Protein AF-A0A564QB45-F1 (afdb_monomer)

Sequence (124 aa):
MNNVVITDTLPDDARFMSASDGGVYDEPTHTVTWDIGTVPGGATSCVTMKVLVETGAEETTLTNCATIESDKTEPAEACIDTLVCEPYPTPVGHEPVPALTPLGMMLLIGLLAVAGFVVLRRKE

Secondary structure (DSSP, 8-state):
--SEEEEEEPPTTEEEEEESTT-EEETTTTEEEEEEE---TT------EEEEEPTT-TTPEEEEEEEEE-SSS--EEEEEEEE-PPPPPP-----------HHHHHHHHHHHHHHHHHHTT---

Nearest PDB structures (foldseek):
  4o8q-assembly2_B  TM=4.647E-01  e=6.363E-01  Bos taurus
  5jp2-assembly2_B  TM=4.625E-01  e=6.010E-01  Danio rerio
  2ha1-assembly1_A  TM=4.160E-01  e=5.572E+00  Homo sapiens
  8i4t-assembly1_S  TM=2.513E-01  e=7.848E+00  Severe fever with thrombocytopenia syndrome virus

pLDDT: mean 82.34, std 18.86, range [42.56, 98.75]

Solvent-accessible surface area (backbone atoms only — not comparable to full-atom values): 7691 Å² total; per-residue (Å²): 82,43,65,28,35,38,42,33,49,56,42,92,59,41,41,86,71,51,52,42,93,77,36,44,74,40,77,94,73,43,27,37,37,31,83,66,34,70,48,61,86,93,65,85,88,85,80,52,75,44,66,45,74,45,89,88,45,56,80,34,73,50,61,42,47,39,36,40,38,41,82,81,51,78,71,47,76,53,72,49,78,42,76,35,70,68,76,79,75,73,80,77,76,71,70,80,76,82,66,72,46,78,69,58,55,50,58,60,57,53,61,58,56,60,59,61,62,66,66,75,76,75,77,135

Foldseek 3Di:
DFQKKKKKAFDPQKAWDDKPDPWDADPVRSMTMDRPGDDDPPDDDDMDTDIDGHPPCAQHKTKIKMWIDDPPDDIDMDIDIDHHHDDDPDPPPDPPPPDCDPVNVVVVVVVVVVVVVVVPPDDD

Radius of gyration: 31.46 Å; Cα contacts (8 Å, |Δi|>4): 173; chains: 1; bounding box: 39×25×101 Å

Structure (mmCIF, N/CA/C/O backbone):
data_AF-A0A564QB45-F1
#
_entry.id   AF-A0A564QB45-F1
#
loop_
_atom_site.group_PDB
_atom_site.id
_atom_site.type_symbol
_atom_site.label_atom_id
_atom_site.label_alt_id
_atom_site.label_comp_id
_atom_site.label_asym_id
_atom_site.label_entity_id
_atom_site.label_seq_id
_atom_site.pdbx_PDB_ins_code
_atom_site.Cartn_x
_atom_site.Cartn_y
_atom_site.Cartn_z
_atom_site.occupancy
_atom_site.B_iso_or_equiv
_atom_site.auth_seq_id
_atom_site.auth_comp_id
_atom_site.auth_asym_id
_atom_site.auth_atom_id
_atom_site.pdbx_PDB_model_num
ATOM 1 N N . MET A 1 1 ? 14.406 -5.062 -15.374 1.00 81.62 1 MET A N 1
ATOM 2 C CA . MET A 1 1 ? 12.948 -5.278 -15.356 1.00 81.62 1 MET A CA 1
ATOM 3 C C . MET A 1 1 ? 12.305 -3.976 -15.777 1.00 81.62 1 MET A C 1
ATOM 5 O O . MET A 1 1 ? 12.784 -2.950 -15.309 1.00 81.62 1 MET A O 1
ATOM 9 N N . ASN A 1 2 ? 11.335 -3.985 -16.689 1.00 91.94 2 ASN A N 1
ATOM 10 C CA . ASN A 1 2 ? 10.695 -2.753 -17.151 1.00 91.94 2 ASN A CA 1
ATOM 11 C C . ASN A 1 2 ? 9.238 -2.732 -16.685 1.00 91.94 2 ASN A C 1
ATOM 13 O O . ASN A 1 2 ? 8.697 -3.768 -16.300 1.00 91.94 2 ASN A O 1
ATOM 17 N N . ASN A 1 3 ? 8.623 -1.549 -16.739 1.00 94.19 3 ASN A N 1
ATOM 18 C CA . ASN A 1 3 ? 7.231 -1.319 -16.350 1.00 94.19 3 ASN A CA 1
ATOM 19 C C . ASN A 1 3 ? 6.900 -1.938 -14.986 1.00 94.19 3 ASN A C 1
ATOM 21 O O . ASN A 1 3 ? 5.893 -2.619 -14.838 1.00 94.19 3 ASN A O 1
ATOM 25 N N . VAL A 1 4 ? 7.804 -1.761 -14.022 1.00 96.19 4 VAL A N 1
ATOM 26 C CA . VAL A 1 4 ? 7.603 -2.240 -12.661 1.00 96.19 4 VAL A CA 1
ATOM 27 C C . VAL A 1 4 ? 6.589 -1.335 -11.984 1.00 96.19 4 VAL A C 1
ATOM 29 O O . VAL A 1 4 ? 6.804 -0.121 -11.918 1.00 96.19 4 VAL A O 1
ATOM 32 N N . VAL A 1 5 ? 5.516 -1.935 -11.484 1.00 97.62 5 VAL A N 1
ATOM 33 C CA . VAL A 1 5 ? 4.441 -1.247 -10.769 1.00 97.62 5 VAL A CA 1
ATOM 34 C C . VAL A 1 5 ? 4.190 -1.979 -9.459 1.00 97.62 5 VAL A C 1
ATOM 36 O O . VAL A 1 5 ? 4.173 -3.209 -9.437 1.00 97.62 5 VAL A O 1
ATOM 39 N N . ILE A 1 6 ? 4.033 -1.226 -8.372 1.00 98.31 6 ILE A N 1
ATOM 40 C CA . ILE A 1 6 ? 3.569 -1.751 -7.083 1.00 98.31 6 ILE A CA 1
ATOM 41 C C . ILE A 1 6 ? 2.169 -1.204 -6.835 1.00 98.31 6 ILE A C 1
ATOM 43 O O . ILE A 1 6 ? 1.966 0.004 -6.941 1.00 98.31 6 ILE A O 1
ATOM 47 N N . THR A 1 7 ? 1.233 -2.073 -6.478 1.00 98.50 7 THR A N 1
ATOM 48 C CA . THR A 1 7 ? -0.139 -1.719 -6.098 1.00 98.50 7 THR A CA 1
ATOM 49 C C . THR A 1 7 ? -0.453 -2.273 -4.718 1.00 98.50 7 THR A C 1
ATOM 51 O O . THR A 1 7 ? -0.163 -3.437 -4.444 1.00 98.50 7 THR A O 1
ATOM 54 N N . ASP A 1 8 ? -1.059 -1.457 -3.865 1.00 98.50 8 ASP A N 1
ATOM 55 C CA . ASP A 1 8 ? -1.419 -1.824 -2.495 1.00 98.50 8 ASP A CA 1
ATOM 56 C C . ASP A 1 8 ? -2.798 -1.246 -2.153 1.00 98.50 8 ASP A C 1
ATOM 58 O O . ASP A 1 8 ? -2.977 -0.024 -2.137 1.00 98.50 8 ASP A O 1
ATOM 62 N N . THR A 1 9 ? -3.783 -2.121 -1.948 1.00 98.31 9 THR A N 1
ATOM 63 C CA . THR A 1 9 ? -5.147 -1.736 -1.565 1.00 98.31 9 THR A CA 1
ATOM 64 C C . THR A 1 9 ? -5.257 -1.755 -0.049 1.00 98.31 9 THR A C 1
ATOM 66 O O . THR A 1 9 ? -5.088 -2.800 0.578 1.00 98.31 9 THR A O 1
ATOM 69 N N . LEU A 1 10 ? -5.566 -0.597 0.535 1.00 97.19 10 LEU A N 1
ATOM 70 C CA . LEU A 1 10 ? -5.664 -0.453 1.980 1.00 97.19 10 LEU A CA 1
ATOM 71 C C . LEU A 1 10 ? -6.872 -1.245 2.506 1.00 97.19 10 LEU A C 1
ATOM 73 O O . LEU A 1 10 ? -7.941 -1.210 1.885 1.00 97.19 10 LEU A O 1
ATOM 77 N N . PRO A 1 11 ? -6.752 -1.8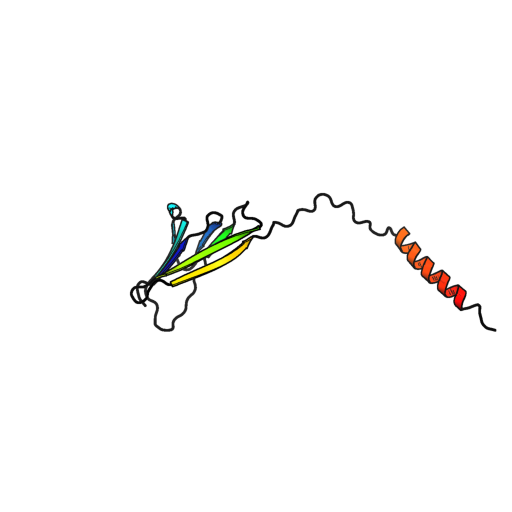94 3.677 1.00 95.38 11 PRO A N 1
ATOM 78 C CA . PRO A 1 11 ? -7.902 -2.473 4.360 1.00 95.38 11 PRO A CA 1
ATOM 79 C C . PRO A 1 11 ? -8.909 -1.383 4.750 1.00 95.38 11 PRO A C 1
ATOM 81 O O . PRO A 1 11 ? -8.519 -0.247 5.016 1.00 95.38 11 PRO A O 1
ATOM 84 N N . ASP A 1 12 ? -10.194 -1.738 4.821 1.00 92.81 12 ASP A N 1
ATOM 85 C CA . ASP A 1 12 ? -11.300 -0.792 5.061 1.00 92.81 12 ASP A CA 1
ATOM 86 C C . ASP A 1 12 ? -11.127 0.035 6.348 1.00 92.81 12 ASP A C 1
ATOM 88 O O . ASP A 1 12 ? -11.484 1.211 6.394 1.00 92.81 12 ASP A O 1
ATOM 92 N N . ASP A 1 13 ? -10.519 -0.557 7.377 1.00 93.62 13 ASP A N 1
ATOM 93 C CA . ASP A 1 13 ? -10.263 0.080 8.672 1.00 93.62 13 ASP A CA 1
ATOM 94 C C . ASP A 1 13 ? -8.959 0.907 8.706 1.00 93.62 13 ASP A C 1
ATOM 96 O O . ASP A 1 13 ? -8.430 1.219 9.777 1.00 93.62 13 ASP A O 1
ATOM 100 N N . ALA A 1 14 ? -8.396 1.260 7.547 1.00 94.69 14 ALA A N 1
ATOM 101 C CA . ALA A 1 14 ? -7.195 2.080 7.439 1.00 94.69 14 ALA 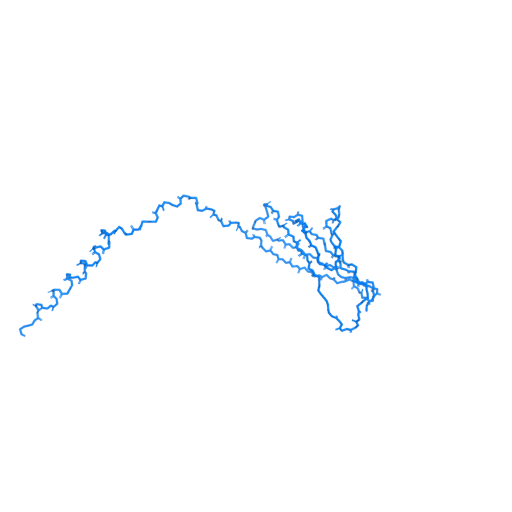A CA 1
ATOM 102 C C . ALA A 1 14 ? -7.391 3.258 6.483 1.00 94.69 14 ALA A C 1
ATOM 104 O O . ALA A 1 1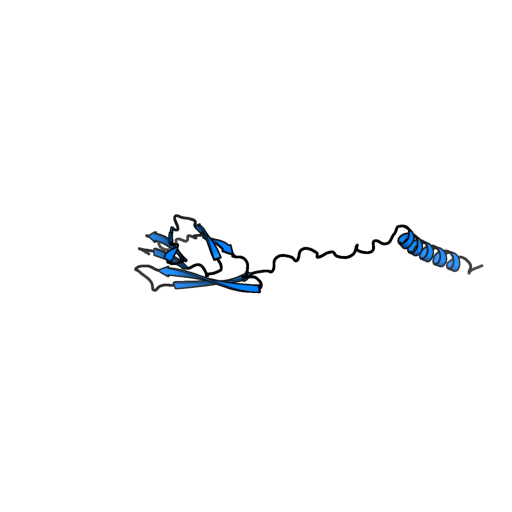4 ? -7.784 3.099 5.338 1.00 94.69 14 ALA A O 1
ATOM 105 N N . ARG A 1 15 ? -7.008 4.459 6.914 1.00 95.88 15 ARG A N 1
ATOM 106 C CA . ARG A 1 15 ? -7.042 5.670 6.095 1.00 95.88 15 ARG A CA 1
ATOM 107 C C . ARG A 1 15 ? -5.663 6.041 5.582 1.00 95.88 15 ARG A C 1
ATOM 109 O O . ARG A 1 15 ? -4.714 6.177 6.359 1.00 95.88 15 ARG A O 1
ATOM 116 N N . PHE A 1 16 ? -5.561 6.320 4.287 1.00 97.94 16 PHE A N 1
ATOM 117 C CA . PHE A 1 16 ? -4.328 6.819 3.685 1.00 97.94 16 PHE A CA 1
ATOM 118 C C . PHE A 1 16 ? -3.850 8.131 4.336 1.00 97.94 16 PHE A C 1
ATOM 120 O O . PHE A 1 16 ? -4.624 9.075 4.530 1.00 97.94 16 PHE A O 1
ATOM 127 N N . MET A 1 17 ? -2.551 8.209 4.652 1.00 98.12 17 MET A N 1
ATOM 128 C CA . MET A 1 17 ? -1.904 9.450 5.097 1.00 98.12 17 MET A CA 1
ATOM 129 C C . MET A 1 17 ? -0.859 9.956 4.108 1.00 98.12 17 MET A C 1
ATOM 131 O O . MET A 1 17 ? -0.830 11.146 3.799 1.00 98.12 17 MET A O 1
ATOM 135 N N . SER A 1 18 ? 0.047 9.084 3.663 1.00 98.38 18 SER A N 1
ATOM 136 C CA . SER A 1 18 ? 1.130 9.464 2.751 1.00 98.38 18 SER A CA 1
ATOM 137 C C . SER A 1 18 ? 1.798 8.245 2.129 1.00 98.38 18 SER A C 1
ATOM 139 O O . SER A 1 18 ? 1.926 7.220 2.799 1.00 98.38 18 SER A O 1
ATOM 141 N N . ALA A 1 19 ? 2.347 8.411 0.928 1.00 98.19 19 ALA A N 1
ATOM 142 C CA . ALA A 1 19 ? 3.239 7.456 0.279 1.00 98.19 19 ALA A CA 1
ATOM 143 C C . ALA A 1 19 ? 4.576 8.124 -0.076 1.00 98.19 19 ALA A C 1
ATOM 145 O O . ALA A 1 19 ? 4.623 9.320 -0.374 1.00 98.19 19 ALA A O 1
ATOM 146 N N . SER A 1 20 ? 5.668 7.361 -0.022 1.00 98.19 20 SER A N 1
ATOM 147 C CA . SER A 1 20 ? 6.977 7.796 -0.516 1.00 98.19 20 SER A CA 1
ATOM 148 C C . SER A 1 20 ? 7.066 7.675 -2.040 1.00 98.19 20 SER A C 1
ATOM 150 O O . SER A 1 20 ? 6.197 7.080 -2.675 1.00 98.19 20 SER A O 1
ATOM 152 N N . ASP A 1 21 ? 8.124 8.251 -2.618 1.00 96.75 21 ASP A N 1
ATOM 153 C CA . ASP A 1 21 ? 8.575 7.984 -3.994 1.00 96.75 21 ASP A CA 1
ATOM 154 C C . ASP A 1 21 ? 7.499 8.146 -5.076 1.00 96.75 21 ASP A C 1
ATOM 156 O O . ASP A 1 21 ? 7.485 7.437 -6.077 1.00 96.75 21 ASP A O 1
ATOM 160 N N . GLY A 1 22 ? 6.595 9.109 -4.873 1.00 96.19 22 GLY A N 1
ATOM 161 C CA . GLY A 1 22 ? 5.562 9.453 -5.846 1.00 96.19 22 GL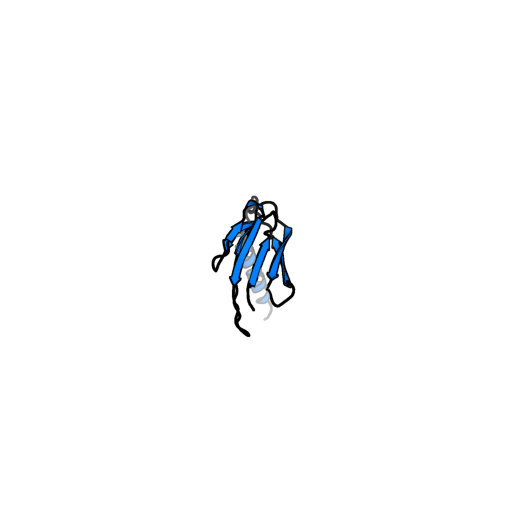Y A CA 1
ATOM 162 C C . GLY A 1 22 ? 4.373 8.497 -5.887 1.00 96.19 22 GLY A C 1
ATOM 163 O O . GLY A 1 22 ? 3.626 8.552 -6.858 1.00 96.19 22 GLY A O 1
ATOM 164 N N . GLY A 1 23 ? 4.176 7.657 -4.864 1.00 98.12 23 GLY A N 1
ATOM 165 C CA . GLY A 1 23 ? 2.984 6.815 -4.760 1.00 98.12 23 GLY A CA 1
ATOM 166 C C . GLY A 1 23 ? 1.696 7.636 -4.834 1.00 98.12 23 GLY A C 1
ATOM 167 O O . GLY A 1 23 ? 1.540 8.633 -4.122 1.00 98.12 23 GLY A O 1
ATOM 168 N N . VAL A 1 24 ? 0.783 7.219 -5.707 1.00 98.62 24 VAL A N 1
ATOM 169 C CA . VAL A 1 24 ? -0.484 7.902 -5.979 1.00 98.62 24 VAL A CA 1
ATOM 170 C C . VAL A 1 24 ? -1.614 7.118 -5.334 1.00 98.62 24 VAL A C 1
ATOM 172 O O . VAL A 1 24 ? -1.799 5.945 -5.638 1.00 98.62 24 VAL A O 1
ATOM 175 N N . TYR A 1 25 ? -2.360 7.777 -4.452 1.00 98.69 25 TYR A N 1
ATOM 176 C CA . TYR A 1 25 ? -3.552 7.218 -3.824 1.00 98.69 25 TYR A CA 1
ATOM 177 C C . TYR A 1 25 ? -4.803 7.526 -4.651 1.00 98.69 25 TYR A C 1
ATOM 179 O O . TYR A 1 25 ? -5.056 8.687 -4.982 1.00 98.69 25 TYR A O 1
ATOM 187 N N . ASP A 1 26 ? -5.583 6.489 -4.944 1.00 98.62 26 ASP A N 1
ATOM 188 C CA . ASP A 1 26 ? -6.900 6.558 -5.565 1.00 98.62 26 ASP A CA 1
ATOM 189 C C . ASP A 1 26 ? -7.973 6.230 -4.516 1.00 98.62 26 ASP A C 1
ATOM 191 O O . ASP A 1 26 ? -8.110 5.094 -4.063 1.00 98.62 26 ASP A O 1
ATOM 195 N N . GLU A 1 27 ? -8.724 7.253 -4.106 1.00 97.62 27 GLU A N 1
ATOM 196 C CA . GLU A 1 27 ? -9.770 7.134 -3.084 1.00 97.62 27 GLU A CA 1
ATOM 197 C C . GLU A 1 27 ? -10.921 6.189 -3.488 1.00 97.62 27 GLU A C 1
ATOM 199 O O . GLU A 1 27 ? -11.321 5.383 -2.650 1.00 97.62 27 GLU A O 1
ATOM 204 N N . PRO A 1 28 ? -11.436 6.200 -4.738 1.00 97.94 28 PRO A N 1
ATOM 205 C CA . PRO A 1 28 ? -12.503 5.282 -5.154 1.00 97.94 28 PRO A CA 1
ATOM 206 C C . PRO A 1 28 ? -12.161 3.794 -5.034 1.00 97.94 28 PRO A C 1
ATOM 208 O O . PRO A 1 28 ? -13.043 2.990 -4.739 1.00 97.94 28 PRO A O 1
ATOM 211 N N . THR A 1 29 ? -10.910 3.424 -5.304 1.00 97.94 29 THR A N 1
ATOM 212 C CA . THR A 1 29 ? -10.433 2.033 -5.230 1.00 97.94 29 THR A CA 1
ATOM 213 C C . THR A 1 29 ? -9.683 1.726 -3.939 1.00 97.94 29 THR A C 1
ATOM 215 O O . THR A 1 29 ? -9.220 0.601 -3.764 1.00 97.94 29 THR A O 1
ATOM 218 N N . HIS A 1 30 ? -9.538 2.710 -3.050 1.00 98.00 30 HIS A N 1
ATOM 219 C CA . HIS A 1 30 ? -8.789 2.603 -1.802 1.00 98.00 30 HIS A CA 1
ATOM 220 C C . HIS A 1 30 ? -7.355 2.069 -1.993 1.00 98.00 30 HIS A C 1
ATOM 222 O O . HIS A 1 30 ? -6.845 1.301 -1.182 1.00 98.00 30 HIS A O 1
ATOM 228 N N . THR A 1 31 ? -6.702 2.444 -3.098 1.00 98.50 31 THR A N 1
ATOM 229 C CA . THR A 1 31 ? -5.454 1.813 -3.557 1.00 98.50 31 THR A CA 1
ATOM 230 C C . THR A 1 31 ? -4.345 2.836 -3.768 1.00 98.50 31 THR A C 1
ATOM 232 O O . THR A 1 31 ? -4.572 3.915 -4.313 1.00 98.50 31 THR A O 1
ATOM 235 N N . VAL A 1 32 ? -3.120 2.493 -3.367 1.00 98.75 32 VAL A N 1
ATOM 236 C CA . VAL A 1 32 ? -1.906 3.244 -3.698 1.00 98.75 32 VAL A CA 1
ATOM 237 C C . VAL A 1 32 ? -1.127 2.522 -4.784 1.00 98.75 32 VAL A C 1
ATOM 239 O O . VAL A 1 32 ? -0.899 1.318 -4.707 1.00 98.75 32 VAL A O 1
ATOM 242 N N . THR A 1 33 ? -0.704 3.276 -5.796 1.00 98.62 33 THR A N 1
ATOM 243 C CA . THR A 1 33 ? 0.100 2.772 -6.913 1.00 98.62 33 THR A CA 1
ATOM 244 C C . THR A 1 33 ? 1.437 3.502 -6.993 1.00 98.62 33 THR A C 1
ATOM 246 O O . THR A 1 33 ? 1.480 4.733 -6.950 1.00 98.62 33 THR A O 1
ATOM 249 N N . TRP A 1 34 ? 2.527 2.751 -7.153 1.00 98.62 34 TRP A N 1
ATOM 250 C CA . TRP A 1 34 ? 3.856 3.272 -7.468 1.00 98.62 34 TRP A CA 1
ATOM 251 C C . TRP A 1 34 ? 4.306 2.801 -8.848 1.00 98.62 34 TRP A C 1
ATOM 253 O O . TRP A 1 34 ? 4.600 1.621 -9.044 1.00 98.62 34 TRP A O 1
ATOM 263 N N . ASP A 1 35 ? 4.448 3.744 -9.776 1.00 97.19 35 ASP A N 1
ATOM 264 C CA . ASP A 1 35 ? 5.066 3.515 -11.082 1.00 97.19 35 ASP A CA 1
ATOM 265 C C . ASP A 1 35 ? 6.597 3.621 -10.978 1.00 97.19 35 ASP A C 1
ATOM 267 O O . ASP A 1 35 ? 7.187 4.695 -11.107 1.00 97.19 35 ASP A O 1
ATOM 271 N N . ILE A 1 36 ? 7.262 2.487 -10.745 1.00 95.75 36 ILE A N 1
ATOM 272 C CA . ILE A 1 36 ? 8.725 2.410 -10.579 1.00 95.75 36 ILE A CA 1
ATOM 273 C C . ILE A 1 36 ? 9.449 2.462 -11.936 1.00 95.75 36 ILE A C 1
ATOM 275 O O . ILE A 1 36 ? 10.584 2.934 -12.045 1.00 95.75 36 ILE A O 1
ATOM 279 N N . GLY A 1 37 ? 8.807 1.970 -12.998 1.00 94.69 37 GLY A N 1
ATOM 280 C CA . GLY A 1 37 ? 9.363 1.987 -14.346 1.00 94.69 37 GLY A CA 1
ATOM 281 C C . GLY A 1 37 ? 10.457 0.935 -14.537 1.00 94.69 37 GLY A C 1
ATOM 282 O O . GLY A 1 37 ? 10.186 -0.263 -14.514 1.00 94.69 37 GLY A O 1
ATOM 283 N N . THR A 1 38 ? 11.694 1.354 -14.810 1.00 94.62 38 THR A N 1
ATOM 284 C CA . THR A 1 38 ? 12.792 0.416 -15.107 1.00 94.62 38 THR A CA 1
ATOM 285 C C . THR A 1 38 ? 13.684 0.187 -13.894 1.00 94.62 38 THR A C 1
ATOM 287 O O . THR A 1 38 ? 14.310 1.116 -13.392 1.00 94.62 38 THR A O 1
ATOM 290 N N . VAL A 1 39 ? 13.826 -1.075 -13.490 1.00 92.31 39 VAL A N 1
ATOM 291 C CA . VAL A 1 39 ? 14.717 -1.519 -12.411 1.00 92.31 39 VAL A CA 1
ATOM 292 C C . VAL A 1 39 ? 15.905 -2.292 -13.004 1.00 92.31 39 VAL A C 1
ATOM 294 O O . VAL A 1 39 ? 15.700 -3.349 -13.622 1.00 92.31 39 VAL A O 1
ATOM 297 N N . PRO A 1 40 ? 17.151 -1.799 -12.859 1.00 92.00 40 PRO A N 1
ATOM 298 C CA . PRO A 1 40 ? 18.351 -2.517 -13.287 1.00 92.00 40 PRO A CA 1
ATOM 299 C C . PRO A 1 40 ? 18.528 -3.857 -12.563 1.00 92.00 40 PRO A C 1
ATOM 301 O O . PRO A 1 40 ? 18.102 -4.029 -11.423 1.00 92.00 40 PRO A O 1
ATOM 304 N N . GLY A 1 41 ? 19.191 -4.819 -13.209 1.00 90.81 41 GLY A N 1
ATOM 305 C CA . GLY A 1 41 ? 19.471 -6.118 -12.591 1.00 90.81 41 GLY A CA 1
ATOM 306 C C . GLY A 1 41 ? 20.323 -5.979 -11.325 1.00 90.81 41 GLY A C 1
ATOM 307 O O . GLY A 1 41 ? 21.347 -5.300 -11.345 1.00 90.81 41 GLY A O 1
ATOM 308 N N . GLY A 1 42 ? 19.898 -6.624 -10.237 1.00 88.88 42 GLY A N 1
ATOM 309 C CA . GLY A 1 42 ? 20.583 -6.582 -8.940 1.00 88.88 42 GLY A CA 1
ATOM 310 C C . GLY A 1 42 ? 20.368 -5.297 -8.132 1.00 88.88 42 GLY A C 1
ATOM 311 O O . GLY A 1 42 ? 20.945 -5.174 -7.055 1.00 88.88 42 GLY A O 1
ATOM 312 N N . ALA A 1 43 ? 19.562 -4.350 -8.624 1.00 91.50 43 ALA A N 1
ATOM 313 C CA . ALA A 1 43 ? 19.165 -3.178 -7.854 1.00 91.50 43 ALA A CA 1
ATOM 314 C C . ALA A 1 43 ? 18.060 -3.524 -6.845 1.00 91.50 43 ALA A C 1
ATOM 316 O O . ALA A 1 43 ? 17.207 -4.371 -7.110 1.00 91.50 43 ALA A O 1
ATOM 317 N N . THR A 1 44 ? 18.051 -2.804 -5.724 1.00 90.31 44 THR A N 1
ATOM 318 C CA . THR A 1 44 ? 17.027 -2.902 -4.680 1.00 90.31 44 THR A CA 1
ATOM 319 C C . THR A 1 44 ? 16.546 -1.502 -4.329 1.00 90.31 44 THR A C 1
ATOM 321 O O . THR A 1 44 ? 17.356 -0.584 -4.200 1.00 90.31 44 THR A O 1
ATOM 324 N N . SER A 1 45 ? 15.237 -1.347 -4.160 1.00 88.19 45 SER A N 1
ATOM 325 C CA . SER A 1 45 ? 14.608 -0.132 -3.647 1.00 88.19 45 SER A CA 1
ATOM 326 C C . SER A 1 45 ? 13.419 -0.511 -2.770 1.00 88.19 45 SER A C 1
ATOM 328 O O . SER A 1 45 ? 12.905 -1.624 -2.881 1.00 88.19 45 SER A O 1
ATOM 330 N N . CYS A 1 46 ? 12.986 0.417 -1.922 1.00 93.75 46 CYS A N 1
ATOM 331 C CA . CYS A 1 46 ? 11.809 0.265 -1.078 1.00 93.75 46 CYS A CA 1
ATOM 332 C C . CYS A 1 46 ? 10.928 1.503 -1.215 1.00 93.75 46 CYS A C 1
ATOM 334 O O . CYS A 1 46 ? 11.445 2.613 -1.318 1.00 93.75 46 CYS A O 1
ATOM 336 N N . VAL A 1 47 ? 9.617 1.298 -1.133 1.00 97.19 47 VAL A N 1
ATOM 337 C CA . VAL A 1 47 ? 8.625 2.361 -0.953 1.00 97.19 47 VAL A CA 1
ATOM 338 C C . VAL A 1 47 ? 7.957 2.192 0.407 1.00 97.19 47 VAL A C 1
ATOM 340 O O . VAL A 1 47 ? 8.022 1.125 1.017 1.00 97.19 47 VAL A O 1
ATOM 343 N N . THR A 1 48 ? 7.370 3.258 0.935 1.00 96.94 48 THR A N 1
ATOM 344 C CA . THR A 1 48 ? 6.680 3.244 2.228 1.00 96.94 48 THR A CA 1
ATOM 345 C C . THR A 1 48 ? 5.341 3.949 2.109 1.00 96.94 48 THR A C 1
ATOM 347 O O . THR A 1 48 ? 5.256 5.044 1.555 1.00 96.94 48 THR A O 1
ATOM 350 N N . MET A 1 49 ? 4.317 3.360 2.716 1.00 96.88 49 MET A N 1
ATOM 351 C CA . MET A 1 49 ? 3.021 3.983 2.940 1.00 96.88 49 MET A CA 1
ATOM 352 C C . MET A 1 49 ? 2.777 4.144 4.438 1.00 96.88 49 MET A C 1
ATOM 354 O O . MET A 1 49 ? 3.158 3.295 5.242 1.00 96.88 49 MET A O 1
ATOM 358 N N . LYS A 1 50 ? 2.158 5.261 4.816 1.00 97.00 50 LYS A N 1
ATOM 359 C CA . LYS A 1 50 ? 1.651 5.495 6.166 1.00 97.00 50 LYS A CA 1
ATOM 360 C C . LYS A 1 50 ? 0.140 5.574 6.108 1.00 97.00 50 LYS A C 1
ATOM 362 O O . LYS A 1 50 ? -0.410 6.290 5.267 1.00 97.00 50 LYS A O 1
ATOM 367 N N . VAL A 1 51 ? -0.487 4.882 7.044 1.00 95.94 51 VAL A N 1
ATOM 368 C CA . VAL A 1 51 ? -1.933 4.849 7.220 1.00 95.94 51 VAL A CA 1
ATOM 369 C C . VAL A 1 51 ? -2.282 5.185 8.663 1.00 95.94 51 VAL A C 1
ATOM 371 O O . VAL A 1 51 ? -1.458 5.027 9.568 1.00 95.94 51 VAL A O 1
ATOM 374 N N . LEU A 1 52 ? -3.499 5.667 8.862 1.00 94.06 52 LEU A N 1
ATOM 375 C CA . LEU A 1 52 ? -4.126 5.803 10.165 1.00 94.06 52 LEU A CA 1
ATOM 376 C C . LEU A 1 52 ? -5.121 4.655 10.318 1.00 94.06 52 LEU A C 1
ATOM 378 O O . LEU A 1 52 ? -5.998 4.521 9.478 1.00 94.06 52 LEU A O 1
ATOM 382 N N . VAL A 1 53 ? -4.999 3.853 11.371 1.00 92.88 53 VAL A N 1
ATOM 383 C CA . VAL A 1 53 ? -6.019 2.846 11.695 1.00 92.88 53 VAL A CA 1
ATOM 384 C C . VAL A 1 53 ? -7.236 3.557 12.282 1.00 92.88 53 VAL A C 1
ATOM 386 O O . VAL A 1 53 ? -7.087 4.379 13.192 1.00 92.88 53 VAL A O 1
ATOM 389 N N . GLU A 1 54 ? -8.415 3.275 11.737 1.00 89.62 54 GLU A N 1
ATOM 390 C CA . GLU A 1 54 ? -9.675 3.854 12.190 1.00 89.62 54 GLU A CA 1
ATOM 391 C C . GLU A 1 54 ? -10.112 3.244 13.534 1.00 89.62 54 GLU A C 1
ATOM 393 O O . GLU A 1 54 ? -9.788 2.108 13.886 1.00 89.62 54 GLU A O 1
ATOM 398 N N . THR A 1 55 ? -10.835 4.034 14.331 1.00 84.19 55 THR A N 1
ATOM 399 C CA . THR A 1 55 ? -11.375 3.588 15.626 1.00 84.19 55 THR A CA 1
ATOM 400 C C . THR A 1 55 ? -12.406 2.479 15.431 1.00 84.19 55 THR A C 1
ATOM 402 O O . THR A 1 55 ? -13.240 2.599 14.534 1.00 84.19 55 THR A O 1
ATOM 405 N N . GLY A 1 56 ? -12.431 1.468 16.302 1.00 82.25 56 GLY A N 1
ATOM 406 C CA . GLY A 1 56 ? -13.332 0.313 16.168 1.00 82.25 56 GLY A CA 1
ATOM 407 C C . GLY A 1 56 ? -12.663 -0.950 15.619 1.00 82.25 56 GLY A C 1
ATOM 408 O O . GLY A 1 56 ? -13.284 -2.011 15.627 1.00 82.25 56 GLY A O 1
ATOM 409 N N . ALA A 1 57 ? -11.408 -0.850 15.173 1.00 84.62 57 ALA A N 1
ATOM 410 C CA . ALA A 1 57 ? -10.594 -1.979 14.730 1.00 84.62 57 ALA A CA 1
ATOM 411 C C . ALA A 1 57 ? -9.794 -2.634 15.873 1.00 84.62 57 ALA A C 1
ATOM 413 O O . ALA A 1 57 ? -8.892 -3.428 15.614 1.00 84.62 57 ALA A O 1
ATOM 414 N N . GLU A 1 58 ? -10.062 -2.300 17.138 1.00 87.81 58 GLU A N 1
ATOM 415 C CA . GLU A 1 58 ? -9.325 -2.848 18.280 1.00 87.81 58 GLU A CA 1
ATOM 416 C C . GLU A 1 58 ? -9.502 -4.371 18.391 1.00 87.81 58 GLU A C 1
ATOM 418 O O . GLU A 1 58 ? -10.571 -4.906 18.099 1.00 87.81 58 GLU A O 1
ATOM 423 N N . GLU A 1 59 ? -8.448 -5.079 18.811 1.00 85.69 59 GLU A N 1
ATOM 424 C CA . GLU A 1 59 ? -8.415 -6.550 18.898 1.00 85.69 59 GLU A CA 1
ATOM 425 C C . GLU A 1 59 ? -8.694 -7.268 17.564 1.00 85.69 59 GLU A C 1
ATOM 427 O O . GLU A 1 59 ? -8.954 -8.474 17.528 1.00 85.69 59 GLU A O 1
ATOM 432 N N . THR A 1 60 ? -8.599 -6.548 16.444 1.00 89.00 60 THR A N 1
ATOM 433 C CA . THR A 1 60 ? -8.668 -7.129 15.103 1.00 89.00 60 THR A CA 1
ATOM 434 C C . THR A 1 60 ? -7.277 -7.259 14.493 1.00 89.00 60 THR A C 1
ATOM 436 O O . THR A 1 60 ? -6.329 -6.553 14.847 1.00 89.00 60 THR A O 1
ATOM 439 N N . THR A 1 61 ? -7.139 -8.214 13.575 1.00 92.31 61 THR A N 1
ATOM 440 C CA . THR A 1 61 ? -5.944 -8.334 12.739 1.00 92.31 61 THR A CA 1
ATOM 441 C C . THR A 1 61 ? -6.199 -7.604 11.431 1.00 92.31 61 THR A C 1
ATOM 443 O O . THR A 1 61 ? -7.087 -7.993 10.676 1.00 92.31 61 THR A O 1
ATOM 446 N N . LEU A 1 62 ? -5.405 -6.570 11.167 1.00 93.44 62 LEU A N 1
ATOM 447 C CA . LEU A 1 62 ? -5.375 -5.883 9.884 1.00 93.44 62 LEU A CA 1
ATOM 448 C C . LEU A 1 62 ? -4.365 -6.566 8.972 1.00 93.44 62 LEU A C 1
ATOM 450 O O . LEU A 1 62 ? -3.168 -6.579 9.268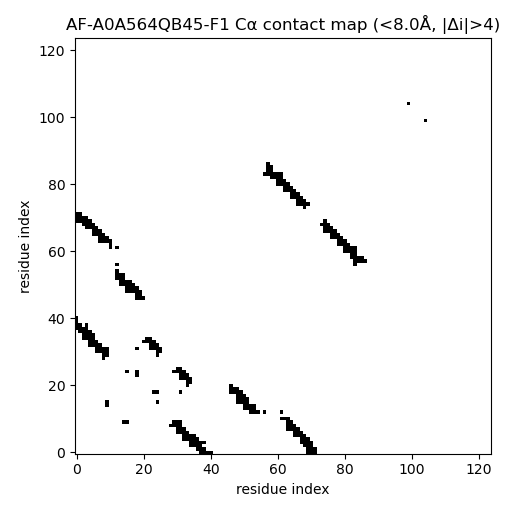 1.00 93.44 62 LEU A O 1
ATOM 454 N N . THR A 1 63 ? -4.855 -7.097 7.859 1.00 95.94 63 THR A N 1
ATOM 455 C CA . THR A 1 63 ? -4.029 -7.644 6.784 1.00 95.94 63 THR A CA 1
ATOM 456 C C . THR A 1 63 ? -3.915 -6.612 5.670 1.00 95.94 63 THR A C 1
ATOM 458 O O . THR A 1 63 ? -4.925 -6.110 5.184 1.00 95.94 63 THR A O 1
ATOM 461 N N . ASN A 1 64 ? -2.689 -6.315 5.248 1.00 96.62 64 ASN A N 1
ATOM 462 C CA . ASN A 1 64 ? -2.409 -5.460 4.097 1.00 96.62 64 ASN A CA 1
ATOM 463 C C . ASN A 1 64 ? -1.548 -6.231 3.094 1.00 96.62 64 ASN A C 1
ATOM 465 O O . ASN A 1 64 ? -0.533 -6.810 3.492 1.00 96.62 64 ASN A O 1
ATOM 469 N N . CYS A 1 65 ? -1.934 -6.232 1.819 1.00 97.31 65 CYS A N 1
ATOM 470 C CA . CYS A 1 65 ? -1.261 -6.979 0.759 1.00 97.31 65 CYS A CA 1
ATOM 471 C C . CYS A 1 65 ? -0.824 -6.040 -0.365 1.00 97.31 65 CYS A C 1
ATOM 473 O O . CYS A 1 65 ? -1.642 -5.332 -0.948 1.00 97.31 65 CYS A O 1
ATOM 475 N N . ALA A 1 66 ? 0.462 -6.088 -0.706 1.00 97.88 66 ALA A N 1
ATOM 476 C CA . ALA A 1 66 ? 1.021 -5.369 -1.840 1.00 97.88 66 ALA A CA 1
ATOM 477 C C . ALA A 1 66 ? 1.375 -6.349 -2.960 1.00 97.88 66 ALA A C 1
ATOM 479 O O . ALA A 1 66 ? 2.004 -7.385 -2.724 1.00 97.88 66 ALA A O 1
ATOM 480 N N . THR A 1 67 ? 1.020 -5.986 -4.188 1.00 98.38 67 THR A N 1
ATOM 481 C CA . THR A 1 67 ? 1.375 -6.716 -5.407 1.00 98.38 67 THR A CA 1
ATOM 482 C C . THR A 1 67 ? 2.417 -5.932 -6.195 1.00 98.38 67 THR A C 1
ATOM 484 O O . THR A 1 67 ? 2.330 -4.712 -6.315 1.00 98.38 67 THR A O 1
ATOM 487 N N . ILE A 1 68 ? 3.413 -6.631 -6.736 1.00 97.50 68 ILE A N 1
ATOM 488 C CA . ILE A 1 68 ? 4.393 -6.094 -7.677 1.00 97.50 68 ILE A CA 1
ATOM 489 C C . ILE A 1 68 ? 4.281 -6.821 -9.015 1.00 97.50 68 ILE A C 1
ATOM 491 O O . ILE A 1 68 ? 4.311 -8.051 -9.074 1.00 97.50 68 ILE A O 1
ATOM 495 N N . GLU A 1 69 ? 4.206 -6.051 -10.095 1.00 97.25 69 GLU A N 1
ATOM 496 C CA . GLU A 1 69 ? 4.070 -6.559 -11.460 1.00 97.25 69 GLU A CA 1
ATOM 497 C C . GLU A 1 69 ? 5.150 -5.985 -12.378 1.00 97.25 69 GLU A C 1
ATOM 499 O O . GLU A 1 69 ? 5.736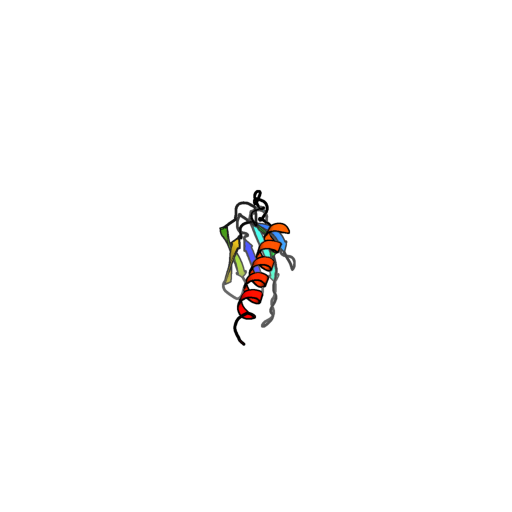 -4.933 -12.106 1.00 97.25 69 GLU A O 1
ATOM 504 N N . SER A 1 70 ? 5.447 -6.696 -13.470 1.00 96.19 70 SER A N 1
ATOM 505 C CA . SER A 1 70 ? 6.354 -6.219 -14.516 1.00 96.19 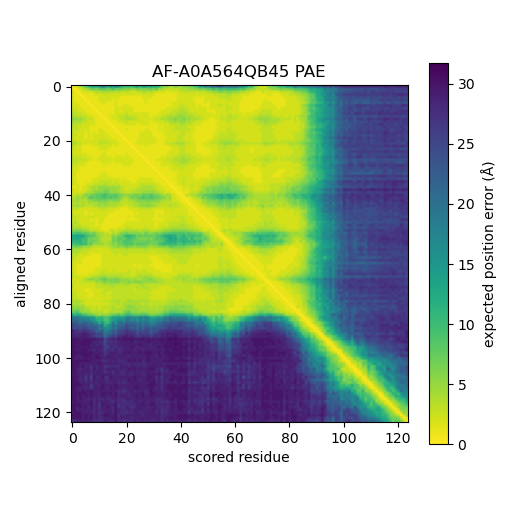70 SER A CA 1
ATOM 506 C C . SER A 1 70 ? 6.087 -6.888 -15.862 1.00 96.19 70 SER A C 1
ATOM 508 O O . SER A 1 70 ? 5.338 -7.853 -15.963 1.00 96.19 70 SER A O 1
ATOM 510 N N . ASP A 1 71 ? 6.780 -6.433 -16.908 1.00 94.56 71 ASP A N 1
ATOM 511 C CA . ASP A 1 71 ? 6.711 -7.054 -18.234 1.00 94.56 71 ASP A CA 1
ATOM 512 C C . ASP A 1 71 ? 7.557 -8.338 -18.382 1.00 94.56 71 ASP A C 1
ATOM 514 O O . ASP A 1 71 ? 7.557 -8.947 -19.456 1.00 94.56 71 ASP A O 1
ATOM 518 N N . LYS A 1 72 ? 8.340 -8.723 -17.359 1.00 91.69 72 LYS A N 1
ATOM 519 C CA . LYS A 1 72 ? 9.295 -9.852 -17.430 1.00 91.69 72 LYS A CA 1
ATOM 520 C C . LYS A 1 72 ? 8.975 -11.020 -16.505 1.00 91.69 72 LYS A C 1
ATOM 522 O O . LYS A 1 72 ? 9.576 -12.079 -16.683 1.00 91.69 72 LYS A O 1
ATOM 527 N N . THR A 1 73 ? 8.110 -10.832 -15.517 1.00 92.25 73 THR A N 1
ATOM 528 C CA . THR A 1 73 ? 7.810 -11.828 -14.484 1.00 92.25 73 THR A CA 1
ATOM 529 C C . THR A 1 73 ? 6.320 -11.855 -14.207 1.00 92.25 73 THR A C 1
ATOM 531 O O . THR A 1 73 ? 5.645 -10.848 -14.396 1.00 92.25 73 THR A O 1
ATOM 534 N N . GLU A 1 74 ? 5.832 -12.984 -13.702 1.00 95.88 74 GLU A N 1
ATOM 535 C CA . GLU A 1 74 ? 4.491 -13.038 -13.121 1.00 95.88 74 GLU A CA 1
ATOM 536 C C . GLU A 1 74 ? 4.378 -12.069 -11.930 1.00 95.88 74 GLU A C 1
ATOM 538 O O . GLU A 1 74 ? 5.398 -11.805 -11.269 1.00 95.88 74 GLU A O 1
ATOM 543 N N . PRO A 1 75 ? 3.167 -11.554 -11.649 1.00 96.50 75 PRO A N 1
ATOM 544 C CA . PRO A 1 75 ? 2.880 -10.808 -10.434 1.00 96.50 75 PRO A CA 1
ATOM 545 C C . PRO A 1 75 ? 3.327 -11.565 -9.184 1.00 96.50 75 PRO A C 1
ATOM 547 O O . PRO A 1 75 ? 3.164 -12.784 -9.080 1.00 96.50 75 PRO A O 1
ATOM 550 N N . ALA A 1 76 ? 3.882 -10.834 -8.225 1.00 96.88 76 ALA A N 1
ATOM 551 C CA . ALA A 1 76 ? 4.200 -11.357 -6.906 1.00 96.88 76 ALA A CA 1
ATOM 552 C C . ALA A 1 76 ? 3.464 -10.544 -5.845 1.00 96.88 76 ALA A C 1
ATOM 554 O O . ALA A 1 76 ? 3.387 -9.324 -5.942 1.00 96.88 76 ALA A O 1
ATOM 555 N N . GLU A 1 77 ? 2.963 -11.221 -4.821 1.00 97.62 77 GLU A N 1
ATOM 556 C CA . GLU A 1 77 ? 2.213 -10.610 -3.729 1.00 97.62 77 GLU A CA 1
ATOM 557 C C . GLU A 1 77 ? 2.914 -10.875 -2.395 1.00 97.62 77 GLU A C 1
ATOM 559 O O . GLU A 1 77 ? 3.487 -11.948 -2.172 1.00 97.62 77 GLU A O 1
ATOM 564 N N . ALA A 1 78 ? 2.870 -9.887 -1.507 1.00 97.06 78 ALA A N 1
ATOM 565 C CA . ALA A 1 78 ? 3.317 -10.013 -0.132 1.00 97.06 78 ALA A CA 1
ATOM 566 C C . ALA A 1 78 ? 2.298 -9.368 0.808 1.00 97.06 78 ALA A C 1
ATOM 568 O O . ALA A 1 78 ? 1.912 -8.217 0.614 1.00 97.06 78 ALA A O 1
ATOM 569 N N . CYS A 1 79 ? 1.916 -10.102 1.851 1.00 95.25 79 CYS A N 1
ATOM 570 C CA . CYS A 1 79 ? 0.976 -9.640 2.864 1.00 95.25 79 CYS A CA 1
ATOM 571 C C . CYS A 1 79 ? 1.643 -9.528 4.234 1.00 95.25 79 CYS A C 1
ATOM 573 O O . CYS A 1 79 ? 2.560 -10.290 4.562 1.00 95.25 79 CYS A O 1
ATOM 575 N N . ILE A 1 80 ? 1.149 -8.595 5.042 1.00 94.50 80 ILE A N 1
ATOM 576 C CA . ILE A 1 80 ? 1.533 -8.439 6.440 1.00 94.50 80 ILE A CA 1
ATOM 577 C C . ILE A 1 80 ? 0.292 -8.312 7.319 1.00 94.50 80 ILE A C 1
ATOM 579 O O . ILE A 1 80 ? -0.630 -7.567 6.995 1.00 94.50 80 ILE A O 1
ATOM 583 N N . ASP A 1 81 ? 0.316 -9.017 8.447 1.00 94.75 81 ASP A N 1
ATOM 584 C CA . ASP A 1 81 ? -0.720 -8.968 9.472 1.00 94.75 81 ASP A CA 1
ATOM 585 C C . ASP A 1 81 ? -0.252 -8.106 10.645 1.00 94.75 81 ASP A C 1
ATOM 587 O O . ASP A 1 81 ? 0.869 -8.254 11.141 1.00 94.75 81 ASP A O 1
ATOM 591 N N . THR A 1 82 ? -1.123 -7.217 11.112 1.00 92.25 82 THR A N 1
ATOM 592 C CA . THR A 1 82 ? -0.894 -6.380 12.291 1.00 92.25 82 THR A CA 1
ATOM 593 C C . THR A 1 82 ? -2.068 -6.516 13.247 1.00 92.25 82 THR A C 1
ATOM 595 O O . THR A 1 82 ? -3.197 -6.193 12.893 1.00 92.25 82 THR A O 1
ATOM 598 N N . LEU A 1 83 ? -1.805 -6.966 14.474 1.00 92.31 83 LEU A N 1
ATOM 599 C CA . LEU A 1 83 ? -2.802 -6.942 15.543 1.00 92.31 83 LEU A CA 1
ATOM 600 C C . LEU A 1 83 ? -2.938 -5.513 16.079 1.00 92.31 83 LEU A C 1
ATOM 602 O O . LEU A 1 83 ? -1.949 -4.916 16.517 1.00 92.31 83 LEU A O 1
ATOM 606 N N . VAL A 1 84 ? -4.156 -4.977 16.055 1.00 90.38 84 VAL A N 1
ATOM 607 C CA . VAL A 1 84 ? -4.461 -3.655 16.606 1.00 90.38 84 VAL A CA 1
ATOM 608 C C . VAL A 1 84 ? -4.631 -3.779 18.115 1.00 90.38 84 VAL A C 1
ATOM 610 O O . VAL A 1 84 ? -5.578 -4.395 18.595 1.00 90.38 84 VAL A O 1
ATOM 613 N N . CYS A 1 85 ? -3.707 -3.186 18.867 1.00 83.94 85 CYS A N 1
ATOM 614 C CA . CYS A 1 85 ? -3.791 -3.161 20.324 1.00 83.94 85 CYS A CA 1
ATOM 615 C C . CYS A 1 85 ? -4.980 -2.321 20.801 1.00 83.94 85 CYS A C 1
ATOM 617 O O . CYS A 1 85 ? -5.246 -1.249 20.250 1.00 83.94 85 CYS A O 1
ATOM 619 N N . GLU A 1 86 ? -5.596 -2.728 21.910 1.00 79.44 86 GLU A N 1
ATOM 620 C CA . GLU A 1 86 ? -6.512 -1.850 22.640 1.00 79.44 86 GLU A CA 1
ATOM 621 C C . GLU A 1 86 ? -5.811 -0.538 23.047 1.00 79.44 86 GLU A C 1
ATOM 623 O O . GLU A 1 86 ? -4.642 -0.548 23.471 1.00 79.44 86 GLU A O 1
ATOM 628 N N . PRO A 1 87 ? -6.508 0.612 22.994 1.00 69.44 87 PRO A N 1
ATOM 629 C CA . PRO A 1 87 ? -6.040 1.794 23.694 1.00 69.44 87 PRO A CA 1
ATOM 630 C C . PRO A 1 87 ? -5.921 1.459 25.183 1.00 69.44 87 PRO A C 1
ATOM 632 O O . PRO A 1 87 ? -6.816 0.847 25.764 1.00 69.44 87 PRO A O 1
ATOM 635 N N . TYR A 1 88 ? -4.818 1.875 25.816 1.00 58.66 88 TYR A N 1
ATOM 636 C CA . TYR A 1 88 ? -4.627 1.652 27.249 1.00 58.66 88 TYR A CA 1
ATOM 637 C C . TYR A 1 88 ? -5.864 2.158 28.004 1.00 58.66 88 TYR A C 1
ATOM 639 O O . TYR A 1 88 ? -6.209 3.338 27.836 1.00 58.66 88 TYR A O 1
ATOM 647 N N . PRO A 1 89 ? -6.541 1.320 28.815 1.00 66.12 89 PRO A N 1
ATOM 648 C CA . PRO A 1 89 ? -7.726 1.758 29.527 1.00 66.12 89 PRO A CA 1
ATOM 649 C C . PRO A 1 89 ? -7.331 2.967 30.365 1.00 66.12 89 PRO A C 1
ATOM 651 O O . PRO A 1 89 ? -6.400 2.904 31.175 1.00 66.12 89 PRO A O 1
ATOM 654 N N . THR A 1 90 ? -8.015 4.097 30.164 1.00 59.00 90 THR A N 1
ATOM 655 C CA . THR A 1 90 ? -7.864 5.198 31.114 1.00 59.00 90 THR A CA 1
ATOM 656 C C . THR A 1 90 ? -8.203 4.619 32.486 1.00 59.00 90 THR A C 1
ATOM 658 O O . THR A 1 90 ? -9.215 3.923 32.596 1.00 59.00 90 THR A O 1
ATOM 661 N N . PRO A 1 91 ? -7.353 4.797 33.516 1.00 66.69 91 PRO A N 1
ATOM 662 C CA . PRO A 1 91 ? -7.636 4.235 34.823 1.00 66.69 91 PRO A CA 1
ATOM 663 C C . PRO A 1 91 ? -8.983 4.794 35.292 1.00 66.69 91 PRO A C 1
ATOM 665 O O . PRO A 1 91 ? -9.071 5.953 35.697 1.00 66.69 91 PRO A O 1
ATOM 668 N N . VAL A 1 92 ? -10.045 3.990 35.198 1.00 61.28 92 VAL A N 1
ATOM 669 C CA . VAL A 1 92 ? -11.371 4.341 35.700 1.00 61.28 92 VAL A CA 1
ATOM 670 C C . VAL A 1 92 ? -11.241 4.353 37.212 1.00 61.28 92 VAL A C 1
ATOM 672 O O . VAL A 1 92 ? -11.271 3.299 37.833 1.00 61.28 92 VAL A O 1
ATOM 675 N N . GLY A 1 93 ? -10.989 5.535 37.779 1.00 59.31 93 GLY A N 1
ATOM 676 C CA . GLY A 1 93 ? -11.036 5.803 39.214 1.00 59.31 93 GLY A CA 1
ATOM 677 C C . GLY A 1 93 ? -10.494 4.677 40.090 1.00 59.31 93 GLY A C 1
ATOM 678 O O . GLY A 1 93 ? -11.224 4.191 40.948 1.00 59.31 93 GLY A O 1
ATOM 679 N N . HIS A 1 94 ? -9.241 4.250 39.880 1.00 53.72 94 HIS A N 1
ATOM 680 C CA . HIS A 1 94 ? -8.594 3.384 40.861 1.00 53.72 94 HIS A CA 1
ATOM 681 C C . HIS A 1 94 ? -8.606 4.132 42.195 1.00 53.72 94 HIS A C 1
ATOM 683 O O . HIS A 1 94 ? -7.986 5.192 42.321 1.00 53.72 94 HIS A O 1
ATOM 689 N N . GLU A 1 95 ? -9.360 3.588 43.152 1.00 58.59 95 GLU A N 1
ATOM 690 C CA . GLU A 1 95 ? -9.292 3.926 44.572 1.00 58.59 95 GLU A CA 1
ATOM 691 C C . GLU A 1 95 ? -7.831 4.215 44.950 1.00 58.59 95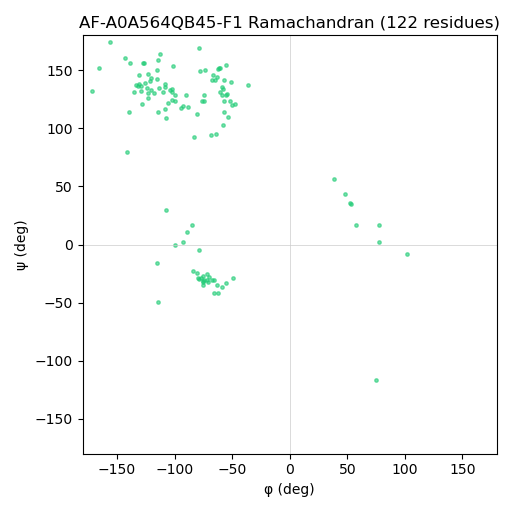 GLU A C 1
ATOM 693 O O . GLU A 1 95 ? -6.938 3.498 44.474 1.00 58.59 95 GLU A O 1
ATOM 698 N N . PRO A 1 96 ? -7.555 5.261 45.755 1.00 60.75 96 PRO A N 1
ATOM 699 C CA . PRO A 1 96 ? -6.189 5.627 46.094 1.00 60.75 96 PRO A CA 1
ATOM 700 C C . PRO A 1 96 ? -5.461 4.380 46.584 1.00 60.75 96 PRO A C 1
ATOM 702 O O . PRO A 1 96 ? -5.884 3.762 47.562 1.00 60.75 96 PRO A O 1
ATOM 705 N N . VAL A 1 97 ? -4.382 4.003 45.886 1.00 64.50 97 VAL A N 1
ATOM 706 C CA . VAL A 1 97 ? -3.485 2.934 46.334 1.00 64.50 97 VAL A CA 1
ATOM 707 C C . VAL A 1 97 ? -3.199 3.235 47.801 1.00 64.50 97 VAL A C 1
ATOM 709 O O . VAL A 1 97 ? -2.738 4.350 48.074 1.00 64.50 97 VAL A O 1
ATOM 712 N N . PRO A 1 98 ? -3.515 2.339 48.755 1.00 57.84 98 PRO A N 1
ATOM 713 C CA . PRO A 1 98 ? -3.269 2.623 50.153 1.00 57.84 98 PRO A CA 1
ATOM 714 C C . PRO A 1 98 ? -1.759 2.757 50.330 1.00 57.84 98 PRO A C 1
ATOM 716 O O . PRO A 1 98 ? -1.032 1.775 50.474 1.00 57.84 98 PRO A O 1
ATOM 719 N N . ALA A 1 99 ? -1.269 3.994 50.286 1.00 63.06 99 ALA A N 1
ATOM 720 C CA . ALA A 1 99 ? 0.052 4.315 50.763 1.00 63.06 99 ALA A CA 1
ATOM 721 C C . ALA A 1 99 ? 0.061 3.906 52.234 1.00 63.06 99 ALA A C 1
ATOM 723 O O . ALA A 1 99 ? -0.841 4.285 52.990 1.00 63.06 99 ALA A O 1
ATOM 724 N N . LEU A 1 100 ? 1.061 3.124 52.649 1.00 54.88 100 LEU A N 1
ATOM 725 C CA . LEU A 1 100 ? 1.330 2.948 54.069 1.00 54.88 100 LEU A CA 1
ATOM 726 C C . LEU A 1 100 ? 1.468 4.354 54.642 1.00 54.88 100 LEU A C 1
ATOM 728 O O . LEU A 1 100 ? 2.410 5.078 54.317 1.00 54.88 100 LEU A O 1
ATOM 732 N N . THR A 1 101 ? 0.491 4.767 55.445 1.00 59.50 101 THR A N 1
ATOM 733 C CA . THR A 1 101 ? 0.579 6.047 56.134 1.00 59.50 101 THR A CA 1
ATOM 734 C C . THR A 1 101 ? 1.886 6.055 56.934 1.00 59.50 101 THR A C 1
ATOM 736 O O . THR A 1 101 ? 2.377 4.988 57.322 1.00 59.50 101 THR A O 1
ATOM 739 N N . PRO A 1 102 ? 2.473 7.224 57.233 1.00 55.66 102 PRO A N 1
ATOM 740 C CA . PRO A 1 102 ? 3.660 7.295 58.087 1.00 55.66 102 PRO A CA 1
ATOM 741 C C . PRO A 1 102 ? 3.498 6.497 59.398 1.00 55.66 102 PRO A C 1
ATOM 743 O O . PRO A 1 102 ? 4.461 5.926 59.899 1.00 55.66 102 PRO A O 1
ATOM 746 N N . LEU A 1 103 ? 2.259 6.366 59.895 1.00 56.25 103 LEU A N 1
ATOM 747 C CA . LEU A 1 103 ? 1.876 5.495 61.012 1.00 56.25 103 LEU A CA 1
ATOM 748 C C . LEU A 1 103 ? 2.027 3.988 60.719 1.00 56.25 103 LEU A C 1
ATOM 750 O O . LEU A 1 103 ? 2.530 3.258 61.571 1.00 56.25 103 LEU A O 1
ATOM 754 N N . GLY A 1 104 ? 1.650 3.513 59.528 1.00 53.66 104 GLY A N 1
ATOM 755 C CA . GLY A 1 104 ? 1.846 2.120 59.100 1.00 53.66 104 GLY A CA 1
ATOM 756 C C . GLY A 1 104 ? 3.322 1.732 58.952 1.00 53.66 104 GLY A C 1
ATOM 757 O O . GLY A 1 104 ? 3.695 0.594 59.231 1.00 53.66 104 GLY A O 1
ATOM 758 N N . MET A 1 105 ? 4.184 2.694 58.604 1.00 58.31 105 MET A N 1
ATOM 759 C CA . MET A 1 105 ? 5.634 2.485 58.528 1.00 58.31 105 MET A CA 1
ATOM 760 C C . MET A 1 105 ? 6.295 2.404 59.923 1.00 58.31 105 MET A C 1
ATOM 762 O O . MET A 1 105 ? 7.259 1.659 60.104 1.00 58.31 105 MET A O 1
ATOM 766 N N . MET A 1 106 ? 5.751 3.091 60.941 1.00 53.44 106 MET A N 1
ATOM 767 C CA . MET A 1 106 ? 6.267 3.026 62.322 1.00 53.44 106 MET A CA 1
ATOM 768 C C . MET A 1 106 ? 6.015 1.676 63.016 1.00 53.44 106 MET A C 1
ATOM 770 O O . MET A 1 106 ? 6.812 1.267 63.863 1.00 53.44 106 MET A O 1
ATOM 774 N N . LEU A 1 107 ? 4.960 0.947 62.637 1.00 53.59 107 LEU A N 1
ATOM 775 C CA . LEU A 1 107 ? 4.676 -0.392 63.174 1.00 53.59 107 LEU A CA 1
ATOM 776 C C . LEU A 1 107 ? 5.720 -1.441 62.739 1.00 53.59 107 LEU A C 1
ATOM 778 O O . LEU A 1 107 ? 6.033 -2.344 63.516 1.00 53.59 107 LEU A O 1
ATOM 782 N N . LEU A 1 108 ? 6.328 -1.289 61.554 1.00 51.47 108 LEU A N 1
ATOM 783 C CA . LEU A 1 108 ? 7.379 -2.195 61.064 1.00 51.47 108 LEU A CA 1
ATOM 784 C C . LEU A 1 108 ? 8.738 -1.978 61.754 1.00 51.47 108 LEU A C 1
ATOM 786 O O . LEU A 1 108 ? 9.469 -2.941 61.980 1.00 51.47 108 LEU A O 1
ATOM 790 N N . ILE A 1 109 ? 9.063 -0.743 62.155 1.00 51.97 109 ILE A N 1
ATOM 791 C CA . ILE A 1 109 ? 10.307 -0.445 62.891 1.00 51.97 109 ILE A CA 1
ATOM 792 C C . ILE A 1 109 ? 10.194 -0.898 64.360 1.00 51.97 109 ILE A C 1
ATOM 794 O O . ILE A 1 109 ? 11.161 -1.413 64.926 1.00 51.97 109 ILE A O 1
ATOM 798 N N . GLY A 1 110 ? 9.003 -0.803 64.966 1.00 48.09 110 GLY A N 1
ATOM 799 C CA . GLY A 1 110 ? 8.753 -1.288 66.330 1.00 48.09 110 GLY A CA 1
ATOM 800 C C . GLY A 1 110 ? 8.933 -2.805 66.500 1.00 48.09 110 GLY A C 1
ATOM 801 O O . GLY A 1 110 ? 9.454 -3.251 67.521 1.00 48.09 110 GLY A O 1
ATOM 802 N N . LEU A 1 111 ? 8.584 -3.603 65.484 1.00 52.72 111 LEU A N 1
ATOM 803 C CA . LEU A 1 111 ? 8.734 -5.067 65.509 1.00 52.72 111 LEU A CA 1
ATOM 804 C C . LEU A 1 111 ? 10.197 -5.542 65.405 1.00 52.72 111 LEU A C 1
ATOM 806 O O . LEU A 1 111 ? 10.526 -6.598 65.944 1.00 52.72 111 LEU A O 1
ATOM 810 N N . LEU A 1 112 ? 11.099 -4.750 64.811 1.00 49.38 112 LEU A N 1
ATOM 811 C CA . LEU A 1 112 ? 12.539 -5.055 64.790 1.00 49.38 112 LEU A CA 1
ATOM 812 C C . LEU A 1 112 ? 13.249 -4.691 66.109 1.00 49.38 112 LEU A C 1
ATOM 814 O O . LEU A 1 112 ? 14.207 -5.364 66.492 1.00 49.38 112 LEU A O 1
ATOM 818 N N . ALA A 1 113 ? 12.764 -3.692 66.857 1.00 50.34 113 ALA A N 1
ATOM 819 C CA . ALA A 1 113 ? 13.365 -3.294 68.137 1.00 50.34 113 ALA A CA 1
ATOM 820 C C . ALA A 1 113 ? 13.014 -4.239 69.308 1.00 50.34 113 ALA A C 1
ATOM 822 O O . ALA A 1 113 ? 13.821 -4.410 70.225 1.00 50.34 113 ALA A O 1
ATOM 823 N N . VAL A 1 114 ? 11.852 -4.905 69.275 1.00 51.72 114 VAL A N 1
ATOM 824 C CA . VAL A 1 114 ? 11.450 -5.863 70.328 1.00 51.72 114 VAL A CA 1
ATOM 825 C C . VAL A 1 114 ? 12.208 -7.195 70.211 1.00 51.72 114 VAL A C 1
ATOM 827 O O . VAL A 1 114 ? 12.544 -7.798 71.230 1.00 51.72 114 VAL A O 1
ATOM 830 N N . ALA A 1 115 ? 12.582 -7.622 69.000 1.00 48.28 115 ALA A N 1
ATOM 831 C CA . ALA A 1 115 ? 13.398 -8.825 68.805 1.00 48.28 115 ALA A CA 1
ATOM 832 C C . ALA A 1 115 ? 14.861 -8.646 69.273 1.00 48.28 115 ALA A C 1
ATOM 834 O O . ALA A 1 115 ? 15.462 -9.590 69.786 1.00 48.28 115 ALA A O 1
ATOM 835 N N . GLY A 1 116 ? 15.427 -7.436 69.168 1.00 45.66 116 GLY A N 1
ATOM 836 C CA . GLY A 1 116 ? 16.813 -7.153 69.572 1.00 45.66 116 GLY A CA 1
ATOM 837 C C . GLY A 1 116 ? 17.051 -7.141 71.088 1.00 45.66 116 GLY A C 1
ATOM 838 O O . GLY A 1 116 ? 18.127 -7.524 71.548 1.00 45.66 116 GLY A O 1
ATOM 839 N N . PHE A 1 117 ? 16.050 -6.761 71.891 1.00 49.53 117 PHE A N 1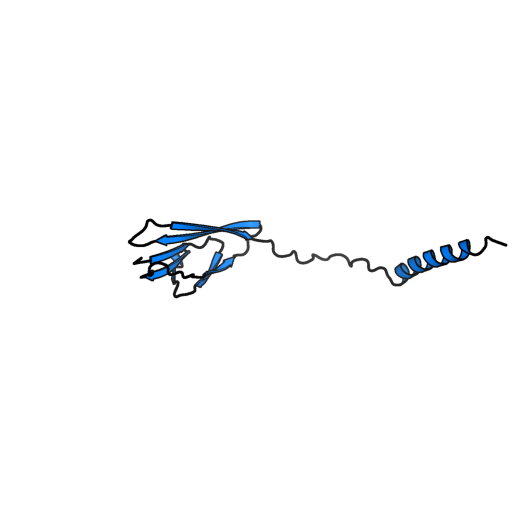
ATOM 840 C CA . PHE A 1 117 ? 16.210 -6.661 73.350 1.00 49.53 117 PHE A CA 1
ATOM 841 C C . PHE A 1 117 ? 16.023 -8.001 74.086 1.00 49.53 117 PHE A C 1
ATOM 843 O O . PHE A 1 117 ? 16.558 -8.184 75.180 1.00 49.53 117 PHE A O 1
ATOM 850 N N . VAL A 1 118 ? 15.315 -8.966 73.485 1.00 48.41 118 VAL A N 1
ATOM 851 C CA . VAL A 1 118 ? 15.117 -10.309 74.066 1.00 48.41 118 VAL A CA 1
ATOM 852 C C . VAL A 1 118 ? 16.377 -11.181 73.937 1.00 48.41 118 VAL A C 1
ATOM 854 O O . VAL A 1 118 ? 16.625 -12.027 74.795 1.00 48.41 118 VAL A O 1
ATOM 857 N N . VAL A 1 119 ? 17.226 -10.946 72.929 1.00 52.12 119 VAL A N 1
ATOM 858 C CA . VAL A 1 119 ? 18.420 -11.777 72.661 1.00 52.12 119 VAL A CA 1
ATOM 859 C C . VAL A 1 119 ? 19.618 -11.436 73.567 1.00 52.12 119 VAL A C 1
ATOM 861 O O . VAL A 1 119 ? 20.434 -12.311 73.843 1.00 52.12 119 VAL A O 1
ATOM 864 N N . LEU A 1 120 ? 19.712 -10.220 74.121 1.00 50.25 120 LEU A N 1
ATOM 865 C CA . LEU A 1 120 ? 20.866 -9.794 74.940 1.00 50.25 120 LEU A CA 1
ATOM 866 C C . LEU A 1 120 ? 20.718 -10.019 76.459 1.00 50.25 120 LEU A C 1
ATOM 868 O O . LEU A 1 120 ? 21.633 -9.698 77.211 1.00 50.25 120 LEU A O 1
ATOM 872 N N . ARG A 1 121 ? 19.610 -10.608 76.937 1.00 56.62 121 ARG A N 1
ATOM 873 C CA . ARG A 1 121 ? 19.413 -10.951 78.366 1.00 56.62 121 ARG A CA 1
ATOM 874 C C . ARG A 1 121 ? 19.497 -12.451 78.685 1.00 56.62 121 ARG A C 1
ATOM 876 O O . ARG A 1 121 ? 18.881 -12.913 79.643 1.00 56.62 121 ARG A O 1
ATOM 883 N N . ARG A 1 122 ? 20.281 -13.223 77.925 1.00 50.00 122 ARG A N 1
ATOM 884 C CA . ARG A 1 122 ? 20.689 -14.586 78.316 1.00 50.00 122 ARG A CA 1
ATOM 885 C C . ARG A 1 122 ? 22.139 -14.889 77.930 1.00 50.00 122 ARG A C 1
ATOM 887 O O . ARG A 1 122 ? 22.389 -15.607 76.969 1.00 50.00 122 ARG A O 1
ATOM 894 N N . LYS A 1 123 ? 23.080 -14.402 78.734 1.00 42.56 123 LYS A N 1
ATOM 895 C CA . LYS A 1 123 ? 24.115 -15.242 79.354 1.00 42.56 123 LYS A CA 1
ATOM 896 C C . LYS A 1 123 ? 24.898 -14.421 80.373 1.00 42.56 123 LYS A C 1
ATOM 898 O O . LYS A 1 123 ? 25.256 -13.280 80.096 1.00 42.56 123 LYS A O 1
ATOM 903 N N . GLU A 1 124 ? 25.057 -15.027 81.541 1.00 46.28 124 GLU A N 1
ATOM 904 C CA . GLU A 1 124 ? 26.094 -14.718 82.526 1.00 46.28 124 GLU A CA 1
ATOM 905 C C . GLU A 1 124 ? 27.495 -14.854 81.918 1.00 46.28 124 GLU A C 1
ATOM 907 O O . GLU A 1 124 ? 27.644 -15.666 80.967 1.00 46.28 124 GLU A O 1
#

Mean predicted aligned error: 13.36 Å